Protein 1ZVA (pdb70)

B-factor: mean 11.9, std 8.33, range [2.9, 44.92]

Nearest PDB structures (foldseek):
  1zva-assembly1_A-2  TM=1.014E+00  e=1.524E-10  Severe acute respiratory syndrome-related coronavirus
  2ysu-assembly1_B  TM=7.267E-01  e=1.486E+00  Escherichia coli
  1jch-assembly1_A  TM=7.006E-01  e=2.326E+00  Escherichia coli str. K-12 substr. W3110
  2b5u-assembly2_C  TM=7.114E-01  e=2.645E+00  Escherichia coli
  4abm-assembly1_A  TM=4.658E-01  e=2.182E+00  Homo sapiens

GO terms:
  GO:0005515 protein binding (F, IPI)
  GO:0046718 symbiont entry into host cell (P, IDA)
  GO:0046813 receptor-mediated virion attachment to host cell (P, IDA)
  GO:0046598 positive regulation of viral entry into host cell (P, EXP)
  GO:0055036 virion membrane (C, TAS)
  GO:0042802 identical protein binding (F, IPI)
  GO:0046789 host cell surface receptor binding (F, IPI)
  GO:0044173 host cell endoplasmic reticulum-Golgi intermediate compartment membrane (C, EXP)

CATH classification: 1.20.5.300

Solvent-accessible surface area: 5661 Å² total; per-residue (Å²): 122,127,57,168,61,102,81,38,73,84,114,12,54,108,39,70,73,72,11,75,127,76,52,70,79,20,104,38,44,18,47,65,19,93,108,48,86,104,52,72,200,43,37,98,120,89,55,24,130,60,12,61,80,56,18,107,107,8,92,94,133,42,95,86,10,59,114,63,64,88,83,32,136,132,170

Organism: Severe acute respiratory syndrome coronavirus (NCBI:txid694009)

Structure (mmCIF, N/CA/C/O backbone):
data_1ZVA
#
_entry.id   1ZVA
#
_cell.length_a   40.970
_cell.length_b   146.593
_cell.length_c   24.013
_cell.angle_alpha   90.00
_cell.angle_beta   90.00
_cell.angle_gamma   90.00
#
_symmetry.space_group_name_H-M   'C 2 2 21'
#
loop_
_entity.id
_entity.type
_entity.pdbx_description
1 polymer 'E2 glycoprotein'
2 water water
#
loop_
_atom_site.group_PDB
_atom_site.id
_atom_site.type_symbol
_atom_site.label_atom_id
_atom_site.label_alt_id
_atom_site.label_comp_id
_at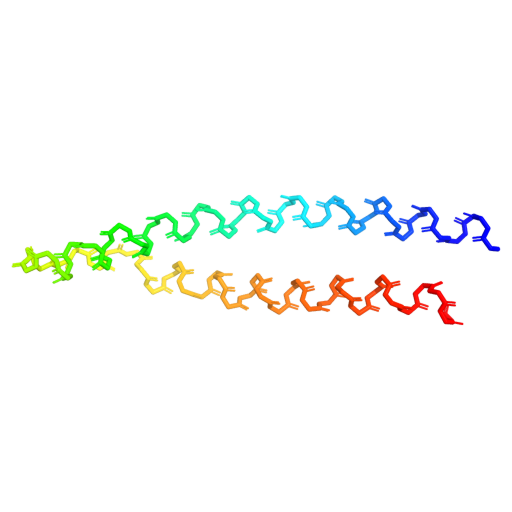om_site.label_asym_id
_atom_site.label_entity_id
_atom_site.label_seq_id
_atom_site.pdbx_PDB_ins_code
_atom_site.Cartn_x
_atom_site.Cartn_y
_atom_site.Cartn_z
_atom_site.occupancy
_atom_site.B_iso_or_equiv
_atom_site.auth_seq_id
_atom_site.auth_comp_id
_atom_site.auth_asym_id
_atom_site.auth_atom_id
_atom_site.pdbx_PDB_model_num
ATOM 1 N N . ALA A 1 1 ? 15.650 75.704 2.307 1.00 13.24 1 ALA A N 1
ATOM 2 C CA . ALA A 1 1 ? 16.843 74.817 2.352 1.00 13.70 1 ALA A CA 1
ATOM 3 C C . ALA A 1 1 ? 17.110 74.217 3.736 1.00 13.27 1 ALA A C 1
ATOM 4 O O . ALA A 1 1 ? 16.924 73.034 3.904 1.00 13.75 1 ALA A O 1
ATOM 6 N N . LEU A 1 2 ? 17.545 75.028 4.718 1.00 12.74 2 LEU A N 1
ATOM 7 C CA . LEU A 1 2 ? 17.905 74.459 6.028 1.00 12.63 2 LEU A CA 1
ATOM 8 C C . LEU A 1 2 ? 16.724 73.753 6.696 1.00 13.13 2 LEU A C 1
ATOM 9 O O . LEU A 1 2 ? 16.921 72.666 7.317 1.00 12.78 2 LEU A O 1
ATOM 14 N N . GLY A 1 3 ? 15.538 74.404 6.628 1.00 12.38 3 GLY A N 1
ATOM 15 C CA . GLY A 1 3 ? 14.351 73.887 7.299 1.00 11.75 3 GLY A CA 1
ATOM 16 C C . GLY A 1 3 ? 13.887 72.517 6.779 1.00 11.14 3 GLY A C 1
ATOM 17 O O . GLY A 1 3 ? 13.674 71.599 7.550 1.00 11.28 3 GLY A O 1
ATOM 18 N N . LYS A 1 4 ? 13.744 72.407 5.454 1.00 11.26 4 LYS A N 1
ATOM 19 C CA . LYS A 1 4 ? 13.240 71.195 4.804 1.00 10.13 4 LYS A CA 1
ATOM 20 C C . LYS A 1 4 ? 14.159 69.959 5.037 1.00 9.12 4 LYS A C 1
ATOM 21 O O . LYS A 1 4 ? 13.702 68.826 5.270 1.00 9.58 4 LYS A O 1
ATOM 27 N N . LEU A 1 5 ? 15.461 70.218 5.004 1.00 7.52 5 LEU A N 1
ATOM 28 C CA . LEU A 1 5 ? 16.481 69.181 5.061 1.00 5.59 5 LEU A CA 1
ATOM 29 C C . LEU A 1 5 ? 16.638 68.485 6.415 1.00 5.25 5 LEU A C 1
ATOM 30 O O . LEU A 1 5 ? 16.748 67.248 6.493 1.00 3.47 5 LEU A O 1
ATOM 35 N N . GLN A 1 6 ? 16.658 69.241 7.489 1.00 6.03 6 GLN A N 1
ATOM 36 C CA . GLN A 1 6 ? 16.904 68.664 8.793 1.00 6.54 6 GLN A CA 1
ATOM 37 C C . GLN A 1 6 ? 15.812 67.736 9.214 1.00 6.59 6 GLN A C 1
ATOM 38 O O . GLN A 1 6 ? 16.083 66.725 9.859 1.00 5.98 6 GLN A O 1
ATOM 44 N N . ASP A 1 7 ? 14.574 68.089 8.866 1.00 7.56 7 ASP A N 1
ATOM 45 C CA . ASP A 1 7 ? 13.451 67.211 9.144 1.00 8.41 7 ASP A CA 1
ATOM 46 C C . ASP A 1 7 ? 13.630 65.878 8.447 1.00 8.23 7 ASP A C 1
ATOM 47 O O . ASP A 1 7 ? 13.414 64.829 9.058 1.00 7.70 7 ASP A O 1
ATOM 52 N N . VAL A 1 8 ? 14.028 65.928 7.174 1.00 8.29 8 VAL A N 1
ATOM 53 C CA . VAL A 1 8 ? 14.307 64.696 6.416 1.00 7.51 8 VAL A CA 1
ATOM 54 C C . VAL A 1 8 ? 15.376 63.864 7.120 1.00 7.94 8 VAL A C 1
ATOM 55 O O . VAL A 1 8 ? 15.207 62.668 7.296 1.00 6.41 8 VAL A O 1
ATOM 59 N N . VAL A 1 9 ? 16.459 64.510 7.536 1.00 7.37 9 VAL A N 1
ATOM 60 C CA . VAL A 1 9 ? 17.560 63.842 8.236 1.00 7.20 9 VAL A CA 1
ATOM 61 C C . VAL A 1 9 ? 17.147 63.220 9.569 1.00 7.02 9 VAL A C 1
ATOM 62 O O . VAL A 1 9 ? 17.474 62.054 9.839 1.00 6.78 9 VAL A O 1
ATOM 66 N N . ASN A 1 10 ? 16.427 63.975 10.396 1.00 6.83 10 ASN A N 1
ATOM 67 C CA . ASN A 1 10 ? 15.919 63.427 11.643 1.00 6.95 10 ASN A CA 1
ATOM 68 C C . ASN A 1 10 ? 15.020 62.209 11.469 1.00 7.14 10 ASN A C 1
ATOM 69 O O . ASN A 1 10 ? 15.247 61.168 12.097 1.00 6.18 10 ASN A O 1
ATOM 74 N N . GLN A 1 11 ? 14.026 62.323 10.597 1.00 7.64 11 GLN A N 1
ATOM 75 C CA . GLN A 1 11 ? 13.065 61.234 10.415 1.00 8.29 11 GLN A CA 1
ATOM 76 C C . GLN A 1 11 ? 13.729 60.007 9.834 1.00 8.22 11 GLN A C 1
ATOM 77 O O . GLN A 1 11 ? 13.446 58.887 10.252 1.00 8.29 11 GLN A O 1
ATOM 83 N N . ASN A 1 12 ? 14.623 60.217 8.875 1.00 8.10 12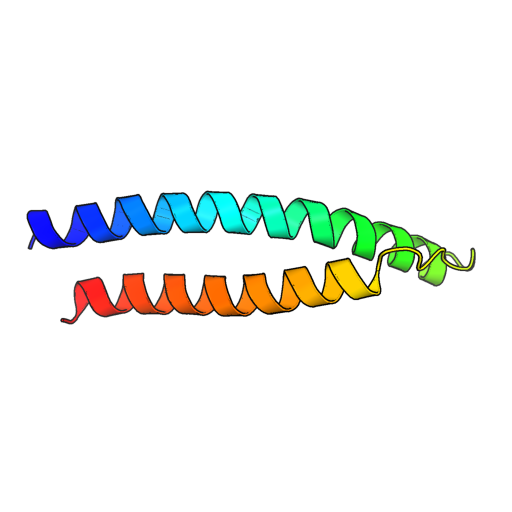 ASN A N 1
ATOM 84 C CA . ASN A 1 12 ? 15.322 59.086 8.276 1.00 7.32 12 ASN A CA 1
ATOM 85 C C . ASN A 1 12 ? 16.407 58.483 9.141 1.00 7.76 12 ASN A C 1
ATOM 86 O O . ASN A 1 12 ? 16.586 57.289 9.115 1.00 8.08 12 ASN A O 1
ATOM 91 N N . ALA A 1 13 ? 17.096 59.291 9.943 1.00 6.80 13 ALA A N 1
ATOM 92 C CA . ALA A 1 13 ? 18.052 58.752 10.904 1.00 6.46 13 ALA A CA 1
ATOM 93 C C . ALA A 1 13 ? 17.348 57.855 11.920 1.00 5.43 13 ALA A C 1
ATOM 94 O O . ALA A 1 13 ? 17.866 56.802 12.297 1.00 6.69 13 ALA A O 1
ATOM 96 N N . GLN A 1 14 ? 16.177 58.297 12.373 1.00 6.52 14 GLN A N 1
ATOM 97 C CA . GLN A 1 14 ? 15.361 57.501 13.282 1.00 6.93 14 GLN A CA 1
ATOM 98 C C . GLN A 1 14 ? 14.890 56.211 12.620 1.00 5.83 14 GLN A C 1
ATOM 99 O O . GLN A 1 14 ? 14.957 55.149 13.213 1.00 6.11 14 GLN A O 1
ATOM 105 N N . ALA A 1 15 ? 14.407 56.303 11.385 1.00 5.21 15 ALA A N 1
ATOM 106 C CA . ALA A 1 15 ? 13.971 55.103 10.665 1.00 5.04 15 ALA A CA 1
ATOM 107 C C . ALA A 1 15 ? 15.145 54.159 10.462 1.00 4.74 15 ALA A C 1
ATOM 108 O O . ALA A 1 15 ? 15.022 52.946 10.636 1.00 5.25 15 ALA A O 1
ATOM 110 N N . LEU A 1 16 ? 16.306 54.721 10.123 1.00 5.65 16 LEU A N 1
ATOM 111 C CA . LEU A 1 16 ? 17.492 53.915 9.889 1.00 6.77 16 LEU A CA 1
ATOM 112 C C . LEU A 1 16 ? 17.935 53.230 11.172 1.00 6.87 16 LEU A C 1
ATOM 113 O O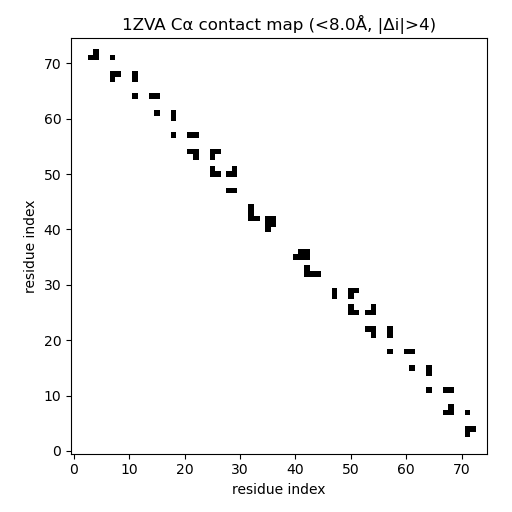 . LEU A 1 16 ? 18.276 52.051 11.156 1.00 8.41 16 LEU A O 1
ATOM 118 N N . ASN A 1 17 ? 17.901 53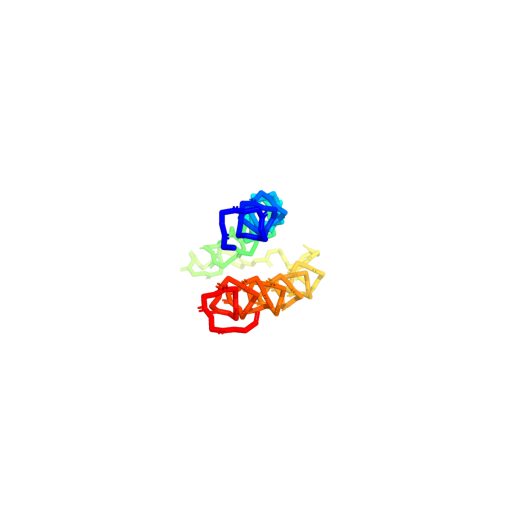.939 12.292 1.00 8.51 17 ASN A N 1
ATOM 119 C CA . ASN A 1 17 ? 18.306 53.337 13.550 1.00 8.44 17 ASN A CA 1
ATOM 120 C C . ASN A 1 17 ? 17.408 52.162 13.918 1.00 7.95 17 ASN A C 1
ATOM 121 O O . ASN A 1 17 ? 17.891 51.127 14.353 1.00 8.27 17 ASN A O 1
ATOM 126 N N . THR A 1 18 ? 16.112 52.317 13.671 1.00 6.82 18 THR A N 1
ATOM 127 C CA . THR A 1 18 ? 15.160 51.253 13.894 1.00 6.25 18 THR A CA 1
ATOM 128 C C . THR A 1 18 ? 15.383 50.082 12.965 1.00 5.89 18 THR A C 1
ATOM 129 O O . THR A 1 18 ? 15.403 48.941 13.414 1.00 6.81 18 THR A O 1
ATOM 133 N N . LEU A 1 19 ? 15.591 50.370 11.680 1.00 4.89 19 LEU A N 1
ATOM 134 C CA . LEU A 1 19 ? 15.787 49.280 10.708 1.00 5.94 19 LEU A CA 1
ATOM 135 C C . LEU A 1 19 ? 17.066 48.504 10.993 1.00 6.15 19 LEU A C 1
ATOM 136 O O . LEU A 1 19 ? 17.066 47.267 10.846 1.00 8.22 19 LEU A O 1
ATOM 141 N N . VAL A 1 20 ? 18.137 49.183 11.417 1.00 8.07 20 VAL A N 1
ATOM 142 C CA . VAL A 1 20 ? 19.399 48.504 11.747 1.00 8.64 20 VAL A CA 1
ATOM 143 C C . VAL A 1 20 ? 19.199 47.572 12.932 1.00 7.49 20 VAL A C 1
ATOM 144 O O . VAL A 1 20 ? 19.691 46.451 12.949 1.00 6.45 20 VAL A O 1
ATOM 148 N N . LYS A 1 21 ? 18.420 48.011 13.914 1.00 6.20 21 LYS A N 1
ATOM 149 C CA . LYS A 1 21 ? 18.142 47.149 15.067 1.00 5.99 21 LYS A CA 1
ATOM 150 C C . LYS A 1 21 ? 17.343 45.914 14.644 1.00 6.18 21 LYS A C 1
ATOM 151 O O . LYS A 1 21 ? 17.666 44.801 15.044 1.00 5.27 21 LYS A O 1
ATOM 157 N N . GLN A 1 22 ? 16.362 46.104 13.764 1.00 5.85 22 GLN A N 1
ATOM 158 C CA . GLN A 1 22 ? 15.596 44.975 13.243 1.00 5.99 22 GLN A CA 1
ATOM 159 C C . GLN A 1 22 ? 16.436 44.003 12.412 1.00 5.98 22 GLN A C 1
ATOM 160 O O . GLN A 1 22 ? 16.365 42.782 12.568 1.00 6.70 22 GLN A O 1
ATOM 166 N N . LEU A 1 23 ? 17.267 44.547 11.536 1.00 6.43 23 LEU A N 1
ATOM 167 C CA . LEU A 1 23 ? 18.152 43.705 10.728 1.00 6.54 23 LEU A CA 1
ATOM 168 C C . LEU A 1 23 ? 19.093 42.894 11.618 1.00 5.88 23 LEU A C 1
ATOM 169 O O . LEU A 1 23 ? 19.351 41.689 11.370 1.00 6.49 23 LEU A O 1
ATOM 174 N N . SER A 1 24 ? 19.649 43.560 12.626 1.00 6.55 24 SER A N 1
ATOM 175 C CA . SER A 1 24 ? 20.564 42.898 13.553 1.00 7.20 24 SER A CA 1
ATOM 176 C C . SER A 1 24 ? 19.930 41.723 14.271 1.00 7.25 24 SER A C 1
ATOM 177 O O . SER A 1 24 ? 20.522 40.640 14.338 1.00 7.40 24 SER A O 1
ATOM 180 N N . SER A 1 25 ? 18.728 41.922 14.792 1.00 6.58 25 SER A N 1
ATOM 181 C CA . SER A 1 25 ? 18.069 40.822 15.502 1.00 6.87 25 SER A CA 1
ATOM 182 C C . SER A 1 25 ? 17.734 39.661 14.570 1.00 6.29 25 SER A C 1
ATOM 183 O O . SER A 1 25 ? 18.055 38.484 14.865 1.00 7.41 25 SER A O 1
ATOM 186 N N . ASN A 1 26 ? 17.116 39.973 13.431 1.00 6.10 26 ASN A N 1
ATOM 187 C CA . ASN A 1 26 ? 16.745 38.906 12.517 1.00 5.75 26 ASN A CA 1
ATOM 188 C C . ASN A 1 26 ? 17.936 38.181 11.930 1.00 6.74 26 ASN A C 1
ATOM 189 O O . ASN A 1 26 ? 17.924 36.948 11.811 1.00 6.34 26 ASN A O 1
ATOM 194 N N . PHE A 1 27 ? 18.967 38.932 11.555 1.00 6.38 27 PHE A N 1
ATOM 195 C CA . PHE A 1 27 ? 20.141 38.296 10.998 1.00 5.99 27 PHE A CA 1
ATOM 196 C C . PHE A 1 27 ? 20.947 37.510 12.030 1.00 7.58 27 PHE A C 1
ATOM 197 O O . PHE A 1 27 ? 21.685 36.595 11.647 1.00 9.04 27 PHE A O 1
ATOM 205 N N . GLY A 1 28 ? 20.835 37.840 13.311 1.00 7.78 28 GLY A N 1
ATOM 206 C CA . GLY A 1 28 ? 21.481 37.034 14.346 1.00 8.35 28 GLY A CA 1
ATOM 207 C C . GLY A 1 28 ? 20.959 35.611 14.328 1.00 8.97 28 GLY A C 1
ATOM 208 O O . GLY A 1 28 ? 21.728 34.628 14.400 1.00 7.58 28 GLY A O 1
ATOM 209 N N . ALA A 1 29 ? 19.649 35.494 14.140 1.00 7.90 29 ALA A N 1
ATOM 210 C CA . ALA A 1 29 ? 19.012 34.190 14.067 1.00 7.98 29 ALA A CA 1
ATOM 211 C C . ALA A 1 29 ? 19.468 33.422 12.822 1.00 6.96 29 ALA A C 1
ATOM 212 O O . ALA A 1 29 ? 19.800 32.220 12.888 1.00 8.43 29 ALA A O 1
ATOM 214 N N . ILE A 1 30 ? 19.456 34.103 11.689 1.00 6.56 30 ILE A N 1
ATOM 215 C CA . ILE A 1 30 ? 19.874 33.501 10.426 1.00 6.20 30 ILE A CA 1
ATOM 216 C C . ILE A 1 30 ? 21.353 33.103 10.432 1.00 6.35 30 ILE A C 1
ATOM 217 O O . ILE A 1 30 ? 21.690 31.980 10.041 1.00 6.83 30 ILE A O 1
ATOM 222 N N . SER A 1 31 ? 22.228 34.017 10.857 1.00 4.85 31 SER A N 1
ATOM 223 C CA . SER A 1 31 ? 23.649 33.689 10.850 1.00 4.75 31 SER A CA 1
ATOM 224 C C . SER A 1 31 ? 23.989 32.547 11.798 1.00 4.61 31 SER A C 1
ATOM 225 O O . SER A 1 31 ? 24.866 31.760 11.486 1.00 4.83 31 SER A O 1
ATOM 228 N N . SER A 1 32 ? 23.268 32.436 12.904 1.00 4.72 32 SER A N 1
ATOM 229 C CA . SER A 1 32 ? 23.539 31.344 13.847 1.00 5.09 32 SER A CA 1
ATOM 230 C C . SER A 1 32 ? 23.223 29.980 13.210 1.00 5.24 32 SER A C 1
ATOM 231 O O . SER A 1 32 ? 24.061 29.060 13.265 1.00 3.99 32 SER A O 1
ATOM 234 N N . VAL A 1 33 ? 22.069 29.869 12.565 1.00 5.32 33 VAL A N 1
ATOM 235 C CA . VAL A 1 33 ? 21.690 28.614 11.902 1.00 6.20 33 VAL A CA 1
ATOM 236 C C . VAL A 1 33 ? 22.61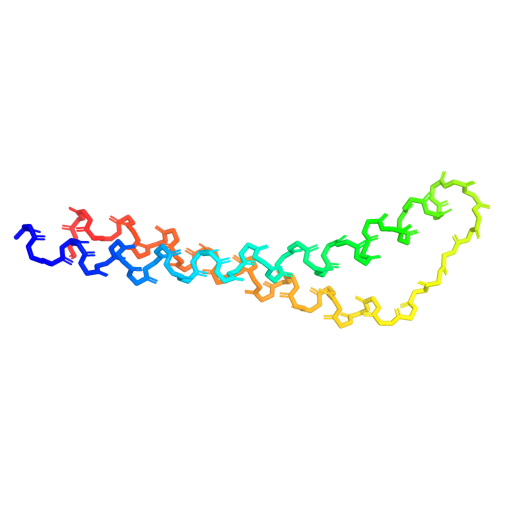3 28.298 10.723 1.00 6.28 33 VAL A C 1
ATOM 237 O O . VAL A 1 33 ? 22.993 27.133 10.542 1.00 6.07 33 VAL A O 1
ATOM 241 N N . LEU A 1 34 ? 22.994 29.311 9.949 1.00 5.87 34 LEU A N 1
ATOM 242 C CA . LEU A 1 34 ? 23.913 29.061 8.839 1.00 6.75 34 LEU A CA 1
ATOM 243 C C . LEU A 1 34 ? 25.281 28.611 9.329 1.00 7.20 34 LEU A C 1
ATOM 244 O O . LEU A 1 34 ? 25.926 27.733 8.712 1.00 6.60 34 LEU A O 1
ATOM 249 N N . ASN A 1 35 ? 25.733 29.177 10.451 1.00 6.91 35 ASN A N 1
ATOM 250 C CA . ASN A 1 35 ? 26.998 28.720 11.083 1.00 6.68 35 ASN A CA 1
ATOM 251 C C . ASN A 1 35 ? 26.936 27.242 11.453 1.00 6.92 35 ASN A C 1
ATOM 252 O O . ASN A 1 35 ? 27.930 26.490 11.273 1.00 6.99 35 ASN A O 1
ATOM 257 N N . ASP A 1 36 ? 25.769 26.811 11.931 1.00 6.43 36 ASP A N 1
ATOM 258 C CA . ASP A 1 36 ? 25.581 25.427 12.343 1.00 6.97 36 ASP A CA 1
ATOM 259 C C . ASP A 1 36 ? 25.608 24.500 11.145 1.00 7.56 36 ASP A C 1
ATOM 260 O O . ASP A 1 36 ? 26.275 23.446 11.178 1.00 8.11 36 ASP A O 1
ATOM 265 N N . ILE A 1 37 ? 24.893 24.894 10.094 1.00 7.98 37 ILE A N 1
ATOM 266 C CA 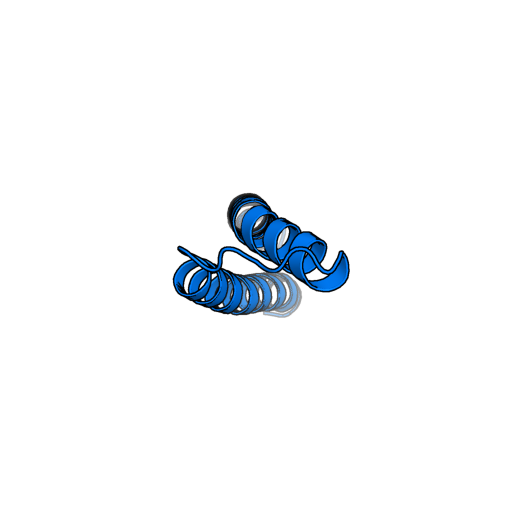. ILE A 1 37 ? 24.831 24.087 8.876 1.00 11.03 37 ILE A CA 1
ATOM 267 C C . ILE A 1 37 ? 26.234 23.969 8.261 1.00 13.42 37 ILE A C 1
ATOM 268 O O . ILE A 1 37 ? 26.652 22.876 7.900 1.00 13.15 37 ILE A O 1
ATOM 273 N N . SER A 1 38 ? 26.956 25.090 8.154 1.00 17.65 38 SER A N 1
ATOM 274 C CA . SER A 1 38 ? 28.355 25.051 7.664 1.00 20.70 38 SER A CA 1
ATOM 275 C C . SER A 1 38 ? 29.343 24.363 8.598 1.00 22.64 38 SER A C 1
ATOM 276 O O . SER A 1 38 ? 30.476 24.014 8.193 1.00 23.30 38 SER A O 1
ATOM 279 N N . GLY A 1 39 ? 28.941 24.190 9.851 1.00 22.68 39 GLY A N 1
ATOM 280 C CA . GLY A 1 39 ? 29.734 23.475 10.824 1.00 24.46 39 GLY A CA 1
ATOM 281 C C . GLY A 1 39 ? 29.468 21.986 10.773 1.00 24.81 39 GLY A C 1
ATOM 282 O O . GLY A 1 39 ? 30.061 21.243 11.565 1.00 25.90 39 GLY A O 1
ATOM 283 N N . GLY A 1 40 ? 28.587 21.573 9.859 1.00 25.80 40 GLY A N 1
ATOM 284 C CA . GLY A 1 40 ? 28.153 20.189 9.704 1.00 25.50 40 GLY A CA 1
ATOM 285 C C . GLY A 1 40 ? 27.268 19.650 10.820 1.00 26.00 40 GLY A C 1
ATOM 286 O O . GLY A 1 40 ? 27.109 18.424 10.966 1.00 25.72 40 GLY A O 1
ATOM 287 N N . ARG A 1 41 ? 26.673 20.561 11.595 1.00 25.53 41 ARG A N 1
ATOM 288 C CA . ARG A 1 41 ? 25.892 20.204 12.786 1.00 25.73 41 ARG A CA 1
ATOM 289 C C . ARG A 1 41 ? 24.391 20.194 12.526 1.00 25.34 41 ARG A C 1
ATOM 290 O O . ARG A 1 41 ? 23.582 20.101 13.465 1.00 26.30 41 ARG A O 1
ATOM 298 N N . GLY A 1 42 ? 24.023 20.291 11.254 1.00 24.58 42 GLY A N 1
ATOM 299 C CA . GLY A 1 42 ? 22.641 20.480 10.876 1.00 23.63 42 GLY A CA 1
ATOM 300 C C . GLY A 1 42 ? 22.261 21.867 11.322 1.00 22.59 42 GLY A C 1
ATOM 301 O O . GLY A 1 42 ? 23.123 22.646 11.744 1.00 24.21 42 GLY A O 1
ATOM 302 N N . GLY A 1 43 ? 20.976 22.167 11.253 1.00 21.44 43 GLY A N 1
ATOM 303 C CA . GLY A 1 43 ? 20.514 23.492 11.641 1.00 18.37 43 GLY A CA 1
ATOM 304 C C . GLY A 1 43 ? 19.077 23.448 12.061 1.00 16.41 43 GLY A C 1
ATOM 305 O O . GLY A 1 43 ? 18.263 22.756 11.451 1.00 17.69 43 GLY A O 1
ATOM 306 N N . ASP A 1 44 ? 18.749 24.196 13.111 1.00 12.06 44 ASP A N 1
ATOM 307 C CA . ASP A 1 44 ? 17.373 24.317 13.546 1.00 10.09 44 ASP A CA 1
ATOM 308 C C . ASP A 1 44 ? 16.786 25.496 12.807 1.00 8.10 44 ASP A C 1
ATOM 309 O O . ASP A 1 44 ? 17.106 26.640 13.102 1.00 9.32 44 ASP A O 1
ATOM 314 N N . ILE A 1 45 ? 15.913 25.226 11.848 1.00 7.53 45 ILE A N 1
ATOM 315 C CA . ILE A 1 45 ? 15.357 26.321 11.055 1.00 8.05 45 ILE A CA 1
ATOM 316 C C . ILE A 1 45 ? 14.060 26.911 11.616 1.00 6.20 45 ILE A C 1
ATOM 317 O O . ILE A 1 45 ? 13.404 27.729 10.946 1.00 5.63 45 ILE A O 1
ATOM 322 N N . SER A 1 46 ? 13.703 26.534 12.846 1.00 5.35 46 SER A N 1
ATOM 323 C CA . SER A 1 46 ? 12.544 27.152 13.527 1.00 5.28 46 SER A CA 1
ATOM 324 C C . SER A 1 46 ? 12.628 28.670 13.483 1.00 5.20 46 SER A C 1
ATOM 325 O O . SER A 1 46 ? 13.617 29.257 13.905 1.00 6.25 46 SER A O 1
ATOM 328 N N . GLY A 1 47 ? 11.550 29.315 13.001 1.00 5.60 47 GLY A N 1
ATOM 329 C CA . GLY A 1 47 ? 11.462 30.765 12.995 1.00 5.95 47 GLY A CA 1
ATOM 330 C C . GLY A 1 47 ? 12.198 31.413 11.856 1.00 5.68 47 GLY A C 1
ATOM 331 O O . GLY A 1 47 ? 12.079 32.626 11.687 1.00 6.71 47 GLY A O 1
ATOM 332 N N . ILE A 1 48 ? 12.953 30.656 11.070 1.00 5.46 48 ILE A N 1
ATOM 333 C CA . ILE A 1 48 ? 13.831 31.290 10.082 1.00 6.48 48 ILE A CA 1
ATOM 334 C C . ILE A 1 48 ? 13.059 31.879 8.916 1.00 6.60 48 ILE A C 1
ATOM 335 O O . ILE A 1 48 ? 13.413 32.967 8.439 1.00 7.24 48 ILE A O 1
ATOM 340 N N . ASN A 1 49 ? 12.001 31.217 8.452 1.00 6.36 49 ASN A N 1
ATOM 341 C CA . ASN A 1 49 ? 11.165 31.785 7.380 1.00 7.21 49 ASN A CA 1
ATOM 342 C C . ASN A 1 49 ? 10.711 33.201 7.776 1.00 6.51 49 ASN A C 1
ATOM 343 O O . ASN A 1 49 ? 10.749 34.117 6.957 1.00 7.61 49 ASN A O 1
ATOM 348 N N . ALA A 1 50 ? 10.250 33.374 9.005 1.00 6.21 50 ALA A N 1
ATOM 349 C CA . ALA A 1 50 ? 9.762 34.684 9.435 1.00 4.90 50 ALA A CA 1
ATOM 350 C C . ALA A 1 50 ? 10.870 35.711 9.497 1.00 6.27 50 ALA A C 1
ATOM 351 O O . ALA A 1 50 ? 10.649 36.893 9.144 1.00 7.52 50 ALA A O 1
ATOM 353 N N . SER A 1 51 ? 12.060 35.299 9.916 1.00 6.37 51 SER A N 1
ATOM 354 C CA . SER A 1 51 ? 13.201 36.232 9.914 1.00 6.89 51 SER A CA 1
ATOM 355 C C . SER A 1 51 ? 13.569 36.666 8.524 1.00 6.48 51 SER A C 1
ATOM 356 O O . SER A 1 51 ? 13.941 37.841 8.307 1.00 8.09 51 SER A O 1
ATOM 359 N N . VAL A 1 52 ? 13.475 35.743 7.569 1.00 6.24 52 VAL A N 1
ATOM 360 C CA . VAL A 1 52 ? 13.806 36.057 6.178 1.00 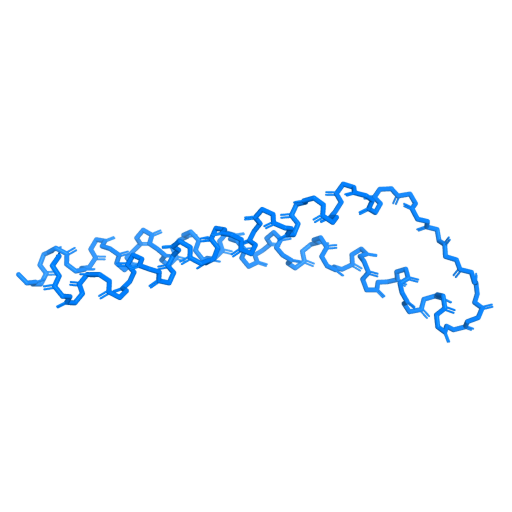4.68 52 VAL A CA 1
ATOM 361 C C . VAL A 1 52 ? 12.783 37.078 5.661 1.00 5.59 52 VAL A C 1
ATOM 362 O O . VAL A 1 52 ? 13.168 38.069 5.031 1.00 6.77 52 VAL A O 1
ATOM 366 N N . VAL A 1 53 ? 11.490 36.871 5.928 1.00 5.67 53 VAL A N 1
ATOM 367 C CA . VAL A 1 53 ? 10.466 37.834 5.505 1.00 5.34 53 VAL A CA 1
ATOM 368 C C . VAL A 1 53 ? 10.773 39.209 6.090 1.00 6.67 53 VAL A C 1
ATOM 369 O O . VAL A 1 53 ? 10.716 40.219 5.372 1.00 7.13 53 VAL A O 1
ATOM 373 N N . ASN A 1 54 ? 11.168 39.258 7.352 1.00 7.66 54 ASN A N 1
ATOM 374 C CA . ASN A 1 54 ? 11.435 40.537 8.006 1.00 8.78 54 ASN A CA 1
ATOM 375 C C . ASN A 1 54 ? 12.631 41.236 7.354 1.00 7.08 54 ASN A C 1
ATOM 376 O O . ASN A 1 54 ? 12.568 42.475 7.135 1.00 7.75 54 ASN A O 1
ATOM 381 N N . ILE A 1 55 ? 13.699 40.490 7.068 1.00 6.93 55 ILE A N 1
ATOM 382 C CA . ILE A 1 55 ? 14.879 41.098 6.432 1.00 5.61 55 ILE A CA 1
ATOM 383 C C . ILE A 1 55 ? 14.524 41.608 5.044 1.00 5.53 55 ILE A C 1
ATOM 384 O O . ILE A 1 55 ? 14.987 42.703 4.669 1.00 6.68 55 ILE A O 1
ATOM 389 N N . GLN A 1 56 ? 13.704 40.876 4.285 1.00 5.97 56 GLN A N 1
ATOM 390 C CA . GLN A 1 56 ? 13.303 41.341 2.948 1.00 6.36 56 GLN A CA 1
ATOM 391 C C . GLN A 1 56 ? 12.588 42.676 3.065 1.00 6.15 56 GLN A C 1
ATOM 392 O O . GLN A 1 56 ? 12.833 43.592 2.264 1.00 5.64 56 GLN A O 1
ATOM 398 N N . LYS A 1 57 ? 11.701 42.807 4.051 1.00 5.13 57 LYS A N 1
ATOM 399 C CA . LYS A 1 57 ? 10.985 44.089 4.228 1.00 5.44 57 LYS A CA 1
ATOM 400 C C . LYS A 1 57 ? 11.957 45.188 4.649 1.00 5.64 57 LYS A C 1
ATOM 401 O O . LYS A 1 57 ? 11.860 46.323 4.127 1.00 5.63 57 LYS A O 1
ATOM 407 N N . GLU A 1 58 ? 12.922 44.871 5.520 1.00 5.47 58 GLU A N 1
ATOM 408 C CA . GLU A 1 58 ? 13.880 45.866 5.985 1.00 5.76 58 GLU A CA 1
ATOM 409 C C . GLU A 1 58 ? 14.778 46.371 4.872 1.00 6.59 58 GLU A C 1
ATOM 410 O O . GLU A 1 58 ? 15.087 47.574 4.847 1.00 7.05 58 GLU A O 1
ATOM 416 N N . ILE A 1 59 ? 15.213 45.482 3.984 1.00 6.66 59 ILE A N 1
ATOM 417 C CA . ILE A 1 59 ? 16.009 45.899 2.825 1.00 6.04 59 ILE A CA 1
ATOM 418 C C . ILE A 1 59 ? 15.220 46.890 1.988 1.00 5.09 59 ILE A C 1
ATOM 419 O O . ILE A 1 59 ? 15.745 47.933 1.589 1.00 5.69 59 ILE A O 1
ATOM 424 N N . ASP A 1 60 ? 13.961 46.582 1.695 1.00 5.30 60 ASP A N 1
ATOM 425 C CA . ASP A 1 60 ? 13.130 47.504 0.917 1.00 5.41 60 ASP A CA 1
ATOM 426 C C . ASP A 1 60 ? 12.930 48.840 1.642 1.00 4.60 60 ASP A C 1
ATOM 427 O O . ASP A 1 60 ? 12.931 49.918 1.010 1.00 5.38 60 ASP A O 1
ATOM 432 N N . ARG A 1 61 ? 12.771 48.775 2.964 1.00 4.36 61 ARG A N 1
ATOM 433 C CA . ARG A 1 61 ? 12.625 50.011 3.740 1.00 4.37 61 ARG A CA 1
ATOM 434 C C . ARG A 1 61 ? 13.907 50.821 3.761 1.00 5.42 61 ARG A C 1
ATOM 435 O O . ARG A 1 61 ? 13.863 52.063 3.724 1.00 5.43 61 ARG A O 1
ATOM 443 N N . LEU A 1 62 ? 15.056 50.140 3.804 1.00 4.97 62 LEU A N 1
ATOM 444 C CA . LEU A 1 62 ? 16.357 50.835 3.690 1.00 4.64 62 LEU A CA 1
ATOM 445 C C . LEU A 1 62 ? 16.493 51.541 2.338 1.00 4.43 62 LEU A C 1
ATOM 446 O O . LEU A 1 62 ? 17.040 52.661 2.275 1.00 5.53 62 LEU A O 1
ATOM 451 N N . ASN A 1 63 ? 16.027 50.892 1.273 1.00 5.08 63 ASN A N 1
ATOM 452 C CA . ASN A 1 63 ? 16.039 51.514 -0.055 1.00 5.80 63 ASN A CA 1
ATOM 453 C C . ASN A 1 63 ? 15.187 52.760 -0.066 1.00 6.20 63 ASN A C 1
ATOM 454 O O . ASN A 1 63 ? 15.586 53.778 -0.648 1.00 5.97 63 ASN A O 1
ATOM 459 N N . GLU A 1 64 ? 14.073 52.734 0.669 1.00 5.23 64 GLU A N 1
ATOM 460 C CA . GLU A 1 64 ? 13.213 53.927 0.718 1.00 6.66 64 GLU A CA 1
ATOM 461 C C . GLU A 1 64 ? 13.898 55.069 1.453 1.00 5.86 64 GLU A C 1
ATOM 462 O O . GLU A 1 64 ? 13.796 56.235 1.033 1.00 5.37 64 GLU A O 1
ATOM 468 N N . VAL A 1 65 ? 14.618 54.744 2.521 1.00 4.87 65 VAL A N 1
ATOM 469 C CA . VAL A 1 65 ? 15.377 55.748 3.273 1.00 5.01 65 VAL A CA 1
ATOM 470 C C . VAL A 1 65 ? 16.440 56.364 2.390 1.00 5.00 65 VAL A C 1
ATOM 471 O O . VAL A 1 65 ? 16.539 57.585 2.346 1.00 5.49 65 VAL A O 1
ATOM 475 N N . ALA A 1 66 ? 17.183 55.541 1.650 1.00 5.53 66 ALA A N 1
ATOM 476 C CA . ALA A 1 66 ? 18.208 56.057 0.755 1.00 5.78 66 ALA A CA 1
ATOM 477 C C . ALA A 1 66 ? 17.595 56.994 -0.281 1.00 5.42 66 ALA A C 1
ATOM 478 O O . ALA A 1 66 ? 18.170 58.088 -0.580 1.00 5.01 66 ALA A O 1
ATOM 480 N N . LYS A 1 67 ? 16.424 56.617 -0.813 1.00 5.69 67 LYS A N 1
ATOM 481 C CA . LYS A 1 67 ? 15.742 57.441 -1.840 1.00 6.13 67 LYS A CA 1
ATOM 482 C C . LYS A 1 67 ? 15.307 58.799 -1.234 1.00 5.52 67 LYS A C 1
ATOM 483 O O . LYS A 1 67 ? 15.457 59.859 -1.864 1.00 5.79 67 LYS A O 1
ATOM 489 N N . ASN A 1 68 ? 14.785 58.767 -0.018 1.00 4.83 68 ASN A N 1
ATOM 490 C CA . ASN A 1 68 ? 14.317 59.976 0.637 1.00 5.64 68 ASN A CA 1
ATOM 491 C C . ASN A 1 68 ? 15.452 60.948 0.885 1.00 5.11 68 ASN A C 1
ATOM 492 O O . ASN A 1 68 ? 15.315 62.146 0.654 1.00 4.91 68 ASN A O 1
ATOM 497 N N . LEU A 1 69 ? 16.581 60.435 1.364 1.00 4.44 69 LEU A N 1
ATOM 498 C CA . LEU A 1 69 ? 17.756 61.257 1.615 1.00 5.49 69 LEU A CA 1
ATOM 499 C C . LEU A 1 69 ? 18.258 61.886 0.336 1.00 5.49 69 LEU A C 1
ATOM 500 O O . LEU A 1 69 ? 18.535 63.076 0.295 1.00 5.70 69 LEU A O 1
ATOM 505 N N . ASN A 1 70 ? 18.366 61.093 -0.720 1.00 5.79 70 ASN A N 1
ATOM 506 C CA . ASN A 1 70 ? 18.844 61.643 -1.979 1.00 6.89 70 ASN A CA 1
ATOM 507 C C . ASN A 1 70 ? 17.896 62.708 -2.541 1.00 7.11 70 ASN A C 1
ATOM 508 O O . ASN A 1 70 ? 18.338 63.774 -3.012 1.00 6.91 70 ASN A O 1
ATOM 513 N N . GLU A 1 71 ? 16.596 62.438 -2.489 1.00 7.57 71 GLU A N 1
ATOM 514 C CA . GLU A 1 71 ? 15.572 63.350 -3.024 1.00 8.77 71 GLU A CA 1
ATOM 515 C C . GLU A 1 71 ? 15.599 64.694 -2.300 1.00 8.14 71 GLU A C 1
ATOM 516 O O . GLU A 1 71 ? 15.320 65.740 -2.895 1.00 7.34 71 GLU A O 1
ATOM 522 N N . SER A 1 72 ? 1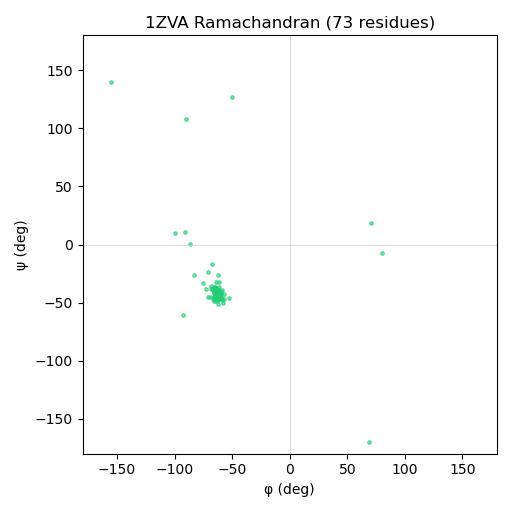5.952 64.674 -1.016 1.00 7.43 72 SER A N 1
ATOM 523 C CA . SER A 1 72 ? 15.985 65.887 -0.204 1.00 7.90 72 SER A CA 1
ATOM 524 C C . SER A 1 72 ? 16.996 66.907 -0.708 1.00 8.05 72 SER A C 1
ATOM 525 O O . SER A 1 72 ? 16.836 68.093 -0.476 1.00 8.70 72 SER A O 1
ATOM 528 N N . LEU A 1 73 ? 18.044 66.455 -1.386 1.00 8.48 73 LEU A N 1
ATOM 529 C CA . LEU A 1 73 ? 18.985 67.404 -1.981 1.00 9.84 73 LEU A CA 1
ATOM 530 C C . LEU A 1 73 ? 18.524 67.923 -3.329 1.00 10.02 73 LEU A C 1
ATOM 531 O O . LEU A 1 73 ? 18.889 69.019 -3.747 1.00 10.38 73 LEU A O 1
ATOM 536 N N . ILE A 1 74 ? 17.711 67.140 -4.015 1.00 10.08 74 ILE A N 1
ATOM 537 C CA . ILE A 1 74 ? 17.295 67.532 -5.364 1.00 10.17 74 ILE A CA 1
ATOM 538 C C . ILE A 1 74 ? 15.978 68.319 -5.398 1.00 11.55 74 ILE A C 1
ATOM 539 O O . ILE A 1 74 ? 15.953 69.454 -5.871 1.00 11.20 74 ILE A O 1
ATOM 544 N N . ASP A 1 75 ? 14.890 67.707 -4.924 1.00 13.98 75 ASP A N 1
ATOM 545 C CA . ASP A 1 75 ? 13.571 68.346 -4.888 1.00 16.31 75 ASP A CA 1
ATOM 546 C C . ASP A 1 75 ? 12.720 67.739 -3.774 1.00 17.51 75 ASP A C 1
ATOM 547 O O . ASP A 1 75 ? 12.709 68.250 -2.651 1.00 18.92 75 ASP A O 1
#

Foldseek 3Di:
DVVLQVVLVVVLVVVVVVLVVLLVVLVVQVVVQVVCVVVVNHGDCVCNVVSVVSNVVSVVVVVVSVVSNVVSVPD

Sequence (75 aa):
ALGKLQDVVNQNAQALNTLVKQLSSNFGAISSVLNDISGGRGGDISGINASVVNIQKEIDRLNEVAKNLNESLID

InterPro domains:
  IPR002552 Spike glycoprotein S2, coronavirus [PF01601] (693-1214)
  IPR018548 Spike (S) protein S1 subunit, receptor-binding domain, betacoronavirus [PF09408] (335-512)
  IPR018548 Spike (S) protein S1 subunit, receptor-binding domain, betacoronavirus [PS51921] (321-513)
  IPR032500 Spike glycoprotein S1, N-terminal domain, betacoronavirus-like [PF16451] (33-324)
  IPR032500 Spike glycoprotein S1, N-terminal domain, betacoronavirus-like [PS51922] (12-290)
  IPR036326 Spike S1 subunit, receptor binding domain superfamily, betacoronavirus [SSF143587] (320-502)
  IPR042578 Spike glycoprotein, betacoronavirus [MF_04099] (3-1255)
  IPR043002 Spike glycoprotein, N-terminal domain superfamily [G3DSA:2.60.120.960] (23-296)
  IPR043473 Spike glycoprotein S2 superfamily, coronavirus [SSF111474] (891-1008)
  IPR043473 Spike glycoprotein S2 superfamily, coronavirus [SSF111474] (1141-1193)
  IPR044341 Spike (S) protein S1 subunit, N-terminal domain, SARS-CoV-like [cd21624] (17-291)
  IPR044370 Spike (S) protein S1 subunit, receptor-binding domain, SARS-CoV [cd21481] (306-527)
  IPR044873 Spike glycoprotein S2, coronavirus, heptad repeat 1 [PS51923] (878-983)
  IPR044874 Spike glycoprotein S2, coronavirus, heptad repeat 2 [PS51924] (1125-1207)

Secondary structure (DSSP, 8-state):
-HHHHHHHHHHHHHHHHHHHHHHHHHHHHHHHHHHHHHTTS----TTHHHHHHHHHHHHHHHHHHHHHHHHHHH-

Radius of gyration: 16.99 Å; Cα contacts (8 Å, |Δi|>4): 41; chains: 1; bounding box: 20×55×21 Å